Protein AF-A0A4C1ZSX9-F1 (afdb_monomer_lite)

Structure (mmCIF, N/CA/C/O backbone):
data_AF-A0A4C1ZSX9-F1
#
_entry.id   AF-A0A4C1ZSX9-F1
#
loop_
_atom_site.group_PDB
_atom_site.id
_atom_site.type_symbol
_atom_site.label_atom_id
_atom_site.label_alt_id
_atom_site.label_comp_id
_atom_site.label_asym_id
_atom_site.label_entity_id
_atom_site.label_seq_id
_atom_site.pdbx_PDB_ins_code
_atom_site.Cartn_x
_atom_site.Cartn_y
_atom_site.Cartn_z
_atom_site.occupancy
_atom_site.B_iso_or_equiv
_atom_site.auth_seq_id
_atom_site.auth_comp_id
_atom_site.auth_asym_id
_atom_site.auth_atom_id
_atom_site.pdbx_PDB_model_num
ATOM 1 N N . MET A 1 1 ? -2.386 -0.985 5.618 1.00 95.56 1 MET A N 1
ATOM 2 C CA . MET A 1 1 ? -1.737 -0.297 4.485 1.00 95.56 1 MET A CA 1
ATOM 3 C C . MET A 1 1 ? -0.272 -0.679 4.469 1.00 95.56 1 MET A C 1
ATOM 5 O O . MET A 1 1 ? 0.360 -0.606 5.514 1.00 95.56 1 MET A O 1
ATOM 9 N N . VAL A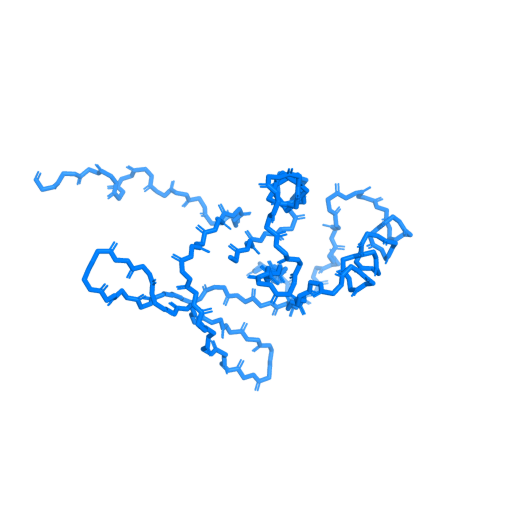 1 2 ? 0.248 -1.104 3.324 1.00 96.25 2 VAL A N 1
ATOM 10 C CA . VAL A 1 2 ? 1.672 -1.407 3.132 1.00 96.25 2 VAL A CA 1
ATOM 11 C C . VAL A 1 2 ? 2.251 -0.333 2.218 1.00 96.25 2 VAL A C 1
ATOM 13 O O . VAL A 1 2 ? 1.702 -0.099 1.146 1.00 96.25 2 VAL A O 1
ATOM 16 N N . TYR A 1 3 ? 3.308 0.347 2.650 1.00 94.00 3 TYR A N 1
ATOM 17 C CA . TYR A 1 3 ? 3.975 1.416 1.907 1.00 94.00 3 TYR A CA 1
ATOM 18 C C . TYR A 1 3 ? 5.400 0.989 1.560 1.00 94.00 3 TYR A C 1
ATOM 20 O O . TYR A 1 3 ? 6.181 0.733 2.473 1.00 94.00 3 TYR A O 1
ATOM 28 N N . GLY A 1 4 ? 5.754 0.94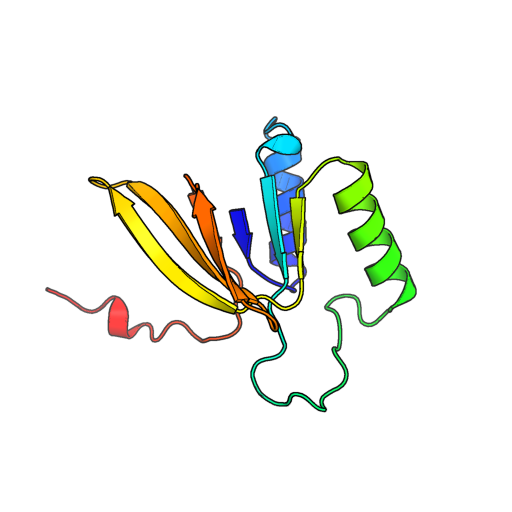5 0.277 1.00 91.50 4 GLY A N 1
ATOM 29 C CA . GLY A 1 4 ? 7.103 0.602 -0.180 1.00 91.50 4 GLY A CA 1
ATOM 30 C C . GLY A 1 4 ? 7.144 0.059 -1.605 1.00 91.50 4 GLY A C 1
ATOM 31 O O . GLY A 1 4 ? 6.11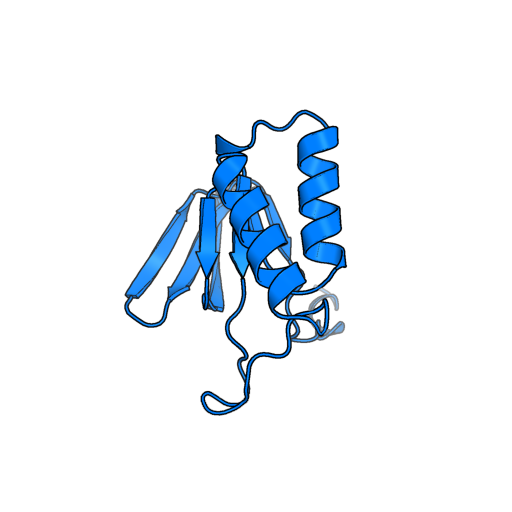1 -0.241 -2.196 1.00 91.50 4 GLY A O 1
ATOM 32 N N . ASP A 1 5 ? 8.348 -0.054 -2.159 1.00 88.69 5 ASP A N 1
ATOM 33 C CA . ASP A 1 5 ? 8.628 -0.590 -3.499 1.00 88.69 5 ASP A CA 1
ATOM 34 C C . ASP A 1 5 ? 9.685 -1.710 -3.500 1.00 88.69 5 ASP A C 1
ATOM 36 O O . ASP A 1 5 ? 10.108 -2.150 -4.568 1.00 88.69 5 ASP A O 1
ATOM 40 N N . CYS A 1 6 ? 10.091 -2.194 -2.323 1.00 89.00 6 CYS A N 1
ATOM 41 C CA . CYS A 1 6 ? 11.061 -3.273 -2.147 1.00 89.00 6 CYS A CA 1
ATOM 42 C C . CYS A 1 6 ? 10.398 -4.657 -1.998 1.00 89.00 6 CYS A C 1
ATOM 44 O O . CYS A 1 6 ? 9.198 -4.770 -1.736 1.00 89.00 6 CYS A O 1
ATOM 46 N N . ILE A 1 7 ? 11.188 -5.729 -2.129 1.00 90.00 7 ILE A N 1
ATOM 47 C CA . ILE A 1 7 ? 10.710 -7.125 -2.053 1.00 90.00 7 ILE A CA 1
ATOM 48 C C . ILE A 1 7 ? 10.043 -7.422 -0.700 1.00 90.00 7 ILE A C 1
ATOM 50 O O . ILE A 1 7 ? 9.065 -8.171 -0.635 1.00 90.00 7 ILE A O 1
ATOM 54 N N . GLU A 1 8 ? 10.523 -6.807 0.377 1.00 92.12 8 GLU A N 1
ATOM 55 C CA . GLU A 1 8 ? 9.988 -6.952 1.729 1.00 92.12 8 GLU A CA 1
ATOM 56 C C . GLU A 1 8 ? 8.555 -6.415 1.829 1.00 92.12 8 GLU A C 1
ATOM 58 O O . GLU A 1 8 ? 7.721 -7.026 2.497 1.00 92.12 8 GLU A O 1
ATOM 63 N N . ALA A 1 9 ? 8.230 -5.333 1.113 1.00 93.56 9 ALA A N 1
ATOM 64 C CA . ALA A 1 9 ? 6.876 -4.787 1.071 1.00 93.56 9 ALA A CA 1
ATOM 65 C C . ALA A 1 9 ? 5.901 -5.757 0.380 1.00 93.56 9 ALA A C 1
ATOM 67 O O . ALA A 1 9 ? 4.805 -6.008 0.888 1.00 93.56 9 ALA A O 1
ATOM 68 N N . TYR A 1 10 ? 6.309 -6.370 -0.736 1.00 93.06 10 TYR A N 1
ATOM 69 C CA . TYR A 1 10 ? 5.502 -7.393 -1.416 1.00 93.06 10 TYR A CA 1
ATOM 70 C C . TYR A 1 10 ? 5.359 -8.666 -0.575 1.00 93.06 10 TYR A C 1
ATOM 72 O O . TYR A 1 10 ? 4.274 -9.241 -0.496 1.00 93.06 10 TYR A O 1
ATOM 80 N N . SER A 1 11 ? 6.430 -9.076 0.105 1.00 93.94 11 SER A N 1
ATOM 81 C CA . SER A 1 11 ? 6.408 -10.214 1.032 1.00 93.94 11 SER A CA 1
ATOM 82 C C . SER A 1 11 ? 5.459 -9.964 2.206 1.00 93.94 11 SER A C 1
ATOM 84 O O . SER A 1 11 ? 4.683 -10.844 2.570 1.00 93.94 11 SER A O 1
ATOM 86 N N . CYS A 1 12 ? 5.455 -8.747 2.758 1.00 96.31 12 CYS A N 1
ATOM 87 C CA . CYS A 1 12 ? 4.508 -8.333 3.791 1.00 96.31 12 CYS A CA 1
ATOM 88 C C . CYS A 1 12 ? 3.063 -8.424 3.293 1.00 96.31 12 CYS A C 1
ATOM 90 O O . CYS A 1 12 ? 2.214 -9.002 3.968 1.00 96.31 12 CYS A O 1
ATOM 92 N N . LEU A 1 13 ? 2.787 -7.917 2.087 1.00 95.50 13 LEU A N 1
ATOM 93 C CA . LEU A 1 13 ? 1.458 -8.003 1.486 1.00 95.50 13 LEU A CA 1
ATOM 94 C C . LEU A 1 13 ? 0.995 -9.463 1.346 1.00 95.50 13 LEU A C 1
ATOM 96 O O . LEU A 1 13 ? -0.133 -9.786 1.713 1.00 95.50 13 LEU A O 1
ATOM 100 N N . ALA A 1 14 ? 1.880 -10.352 0.885 1.00 94.62 14 ALA A N 1
ATOM 101 C CA . ALA A 1 14 ? 1.602 -11.782 0.787 1.00 94.62 14 ALA A CA 1
ATOM 102 C C . ALA A 1 14 ? 1.344 -12.425 2.161 1.00 94.62 14 ALA A C 1
ATOM 104 O O . ALA A 1 14 ? 0.396 -13.194 2.305 1.00 94.62 14 ALA A O 1
ATOM 105 N N . ALA A 1 15 ? 2.129 -12.079 3.184 1.00 96.50 15 ALA A N 1
ATOM 106 C CA . ALA A 1 15 ? 1.933 -12.580 4.543 1.00 96.50 15 ALA A CA 1
ATOM 107 C C . ALA A 1 15 ? 0.589 -12.129 5.144 1.00 96.50 15 ALA A C 1
ATOM 109 O O . ALA A 1 15 ? -0.094 -12.925 5.784 1.00 96.50 15 ALA A O 1
ATOM 110 N N . LEU A 1 16 ? 0.174 -10.880 4.900 1.00 96.19 16 LEU A N 1
ATOM 111 C CA . LEU A 1 16 ? -1.131 -10.365 5.331 1.00 96.19 16 LEU A CA 1
ATOM 112 C C . LEU A 1 16 ? -2.292 -11.103 4.649 1.00 96.19 16 LEU A C 1
ATOM 114 O O . LEU A 1 16 ? -3.295 -11.404 5.288 1.00 96.19 16 LEU A O 1
ATOM 118 N N . LEU A 1 17 ? -2.157 -11.435 3.364 1.00 95.00 17 LEU A N 1
ATOM 119 C CA . LEU A 1 17 ? -3.144 -12.265 2.670 1.00 95.00 17 LEU A CA 1
ATOM 120 C C . LEU A 1 17 ? -3.204 -13.681 3.260 1.00 95.00 17 LEU A C 1
ATOM 122 O O . LEU A 1 17 ? -4.289 -14.199 3.518 1.00 95.00 17 LEU A O 1
ATOM 126 N N . GLN A 1 18 ? -2.046 -14.298 3.506 1.00 95.50 18 GLN A N 1
ATOM 127 C CA . GLN A 1 18 ? -1.952 -15.648 4.070 1.00 95.50 18 GLN A CA 1
ATOM 128 C C . GLN A 1 18 ? -2.458 -15.733 5.513 1.00 95.50 18 GLN A C 1
ATOM 130 O O . GLN A 1 18 ? -2.972 -16.774 5.912 1.00 95.50 18 GLN A O 1
ATOM 135 N N . SER A 1 19 ? -2.370 -14.648 6.287 1.00 95.06 19 SER A N 1
ATOM 136 C CA . SER A 1 19 ? -2.951 -14.580 7.632 1.00 95.06 19 SER A CA 1
ATOM 137 C C . SER A 1 19 ? -4.480 -14.446 7.634 1.00 95.06 19 SER A C 1
ATOM 139 O O . SER A 1 19 ? -5.094 -14.446 8.700 1.00 95.06 19 SER A O 1
ATOM 141 N N . GLY A 1 20 ? -5.107 -14.366 6.454 1.00 94.94 20 GLY A N 1
ATOM 142 C CA . GLY A 1 20 ? -6.557 -14.343 6.283 1.00 94.94 20 GLY A CA 1
ATOM 143 C C . GLY A 1 20 ? -7.157 -12.945 6.159 1.00 94.94 20 GLY A C 1
ATOM 144 O O . GLY A 1 20 ? -8.384 -12.815 6.178 1.00 94.94 20 GLY A O 1
ATOM 145 N N . LEU A 1 21 ? -6.345 -11.887 6.016 1.00 95.44 21 LEU A N 1
ATOM 146 C CA . LEU A 1 21 ? -6.895 -10.554 5.773 1.00 95.44 21 LEU A CA 1
ATOM 147 C C . LEU A 1 21 ? -7.511 -10.480 4.370 1.00 95.44 21 LEU A C 1
ATOM 149 O O . LEU A 1 21 ? -6.851 -10.801 3.379 1.00 95.44 21 LEU A O 1
ATOM 153 N N . PRO A 1 22 ? -8.765 -10.012 4.250 1.00 95.69 22 PRO A N 1
ATOM 154 C CA . PRO A 1 22 ? -9.410 -9.911 2.956 1.00 95.69 22 PRO A CA 1
ATOM 155 C C . PRO A 1 22 ? -8.743 -8.806 2.110 1.00 95.69 22 PRO A C 1
ATOM 157 O O . PRO A 1 22 ? -8.564 -7.689 2.609 1.00 95.69 22 PRO A O 1
ATOM 160 N N . PRO A 1 23 ? -8.461 -9.057 0.816 1.00 95.31 23 PRO A N 1
ATOM 161 C CA . PRO A 1 23 ? -7.760 -8.117 -0.065 1.00 95.31 23 PRO A CA 1
ATOM 162 C C . PRO A 1 23 ? -8.346 -6.700 -0.101 1.00 95.31 23 PRO A C 1
ATOM 164 O O . PRO A 1 23 ? -7.605 -5.724 -0.096 1.00 95.31 23 PRO A O 1
ATOM 167 N N . ARG A 1 24 ? -9.680 -6.579 -0.038 1.00 94.19 24 ARG A N 1
ATOM 168 C CA . ARG A 1 24 ? -10.409 -5.295 -0.042 1.00 94.19 24 ARG A CA 1
ATOM 169 C C . ARG A 1 24 ? -10.070 -4.356 1.125 1.00 94.19 24 ARG A C 1
ATOM 171 O O . ARG A 1 24 ? -10.384 -3.174 1.059 1.00 94.19 24 ARG A O 1
ATOM 178 N N . LEU A 1 25 ? -9.502 -4.881 2.215 1.00 94.94 25 LEU A N 1
ATOM 179 C CA . LEU A 1 25 ? -9.050 -4.086 3.366 1.00 94.94 25 LEU A CA 1
ATOM 180 C C . LEU A 1 25 ? -7.572 -3.691 3.257 1.00 94.94 25 LEU A C 1
ATOM 182 O O . LEU A 1 25 ? -7.065 -2.926 4.080 1.00 94.94 25 LEU A O 1
ATOM 186 N N . LEU A 1 26 ? -6.866 -4.224 2.261 1.00 96.56 26 LEU A N 1
ATOM 187 C CA . LEU A 1 26 ? -5.467 -3.938 2.016 1.00 96.56 26 LEU A CA 1
ATOM 188 C C . LEU A 1 26 ? -5.346 -2.797 1.004 1.00 96.56 26 LEU A C 1
ATOM 190 O O . LEU A 1 26 ? -6.024 -2.743 -0.022 1.00 96.56 26 LEU A O 1
ATOM 194 N N . ALA A 1 27 ? -4.425 -1.892 1.309 1.00 96.12 27 ALA A N 1
ATOM 195 C CA . ALA A 1 27 ? -3.975 -0.861 0.394 1.00 96.12 27 ALA A CA 1
ATOM 196 C C . ALA A 1 27 ? -2.458 -0.967 0.266 1.00 96.12 27 ALA A C 1
ATOM 198 O O . ALA A 1 27 ? -1.765 -0.995 1.291 1.00 96.12 27 ALA A O 1
ATOM 199 N N . PHE A 1 28 ? -1.970 -1.031 -0.970 1.00 95.81 28 PHE A N 1
ATOM 200 C CA . PHE A 1 28 ? -0.551 -1.039 -1.303 1.00 95.81 28 PHE A CA 1
ATOM 201 C C . PHE A 1 28 ? -0.164 0.319 -1.884 1.00 95.81 28 PHE A C 1
ATOM 203 O O . PHE A 1 28 ? -0.774 0.780 -2.848 1.00 95.81 28 PHE A O 1
ATOM 210 N N . ILE A 1 29 ? 0.814 0.983 -1.277 1.00 93.62 29 ILE A N 1
ATOM 211 C CA . ILE A 1 29 ? 1.263 2.315 -1.673 1.00 93.62 29 ILE A CA 1
ATOM 212 C C . ILE A 1 29 ? 2.684 2.209 -2.204 1.00 93.62 29 ILE A C 1
ATOM 214 O O . ILE A 1 29 ? 3.621 1.959 -1.449 1.00 93.62 29 ILE A O 1
ATOM 218 N N . GLU A 1 30 ? 2.837 2.438 -3.500 1.00 90.06 30 GLU A N 1
ATOM 219 C CA . GLU A 1 30 ? 4.136 2.469 -4.150 1.00 90.06 30 GLU A CA 1
ATOM 220 C C . GLU A 1 30 ? 4.709 3.900 -4.101 1.00 90.06 30 GLU A C 1
ATOM 222 O O . GLU A 1 30 ? 4.096 4.825 -4.668 1.00 90.06 30 GLU A O 1
ATOM 227 N N . PRO A 1 31 ? 5.867 4.105 -3.441 1.00 87.50 31 PRO A N 1
ATOM 228 C CA . PRO A 1 31 ? 6.523 5.400 -3.361 1.00 87.50 31 PRO A CA 1
ATOM 229 C C . PRO A 1 31 ? 6.919 5.929 -4.741 1.00 87.50 31 PRO A C 1
ATOM 231 O O . PRO A 1 31 ? 7.140 5.184 -5.695 1.00 87.50 31 PRO A O 1
ATOM 234 N N . PHE A 1 32 ? 7.025 7.252 -4.855 1.00 76.75 32 PHE A N 1
ATOM 235 C CA . PHE A 1 32 ? 7.690 7.871 -5.998 1.00 76.75 32 PHE A CA 1
ATOM 236 C C . PHE A 1 32 ? 9.196 7.989 -5.705 1.00 76.75 32 PHE A C 1
ATOM 238 O O . PHE A 1 32 ? 9.530 8.393 -4.587 1.00 76.75 32 PHE A O 1
ATOM 245 N N . PRO A 1 33 ? 10.109 7.676 -6.653 1.00 64.69 33 PRO A N 1
ATOM 246 C CA . PRO A 1 33 ? 11.535 7.923 -6.464 1.00 64.69 33 PRO A CA 1
ATOM 247 C C . PRO A 1 33 ? 11.750 9.401 -6.128 1.00 64.69 33 PRO A C 1
ATOM 249 O O . PRO A 1 33 ? 11.490 10.299 -6.924 1.00 64.69 33 PRO A O 1
ATOM 252 N N . SER A 1 34 ? 12.171 9.646 -4.892 1.00 56.34 34 SER A N 1
ATOM 253 C CA . SER A 1 34 ? 12.140 10.966 -4.262 1.00 56.34 34 SER A CA 1
ATOM 254 C C . SER A 1 34 ? 13.350 11.838 -4.587 1.00 56.34 34 SER A C 1
ATOM 256 O O . SER A 1 34 ? 13.412 12.974 -4.126 1.00 56.34 34 SER A O 1
ATOM 258 N N . ARG A 1 35 ? 14.319 11.334 -5.361 1.00 55.44 35 ARG A N 1
ATOM 259 C CA . ARG A 1 35 ? 15.604 12.022 -5.569 1.00 55.44 35 ARG A CA 1
ATOM 260 C C . ARG A 1 35 ? 15.818 12.579 -6.969 1.00 55.44 35 ARG A C 1
ATOM 262 O O . ARG A 1 35 ? 16.589 13.518 -7.103 1.00 55.44 35 ARG A O 1
ATOM 269 N N . ASP A 1 36 ? 15.122 12.061 -7.976 1.00 56.94 36 ASP A N 1
ATOM 270 C CA . ASP A 1 36 ? 15.213 12.582 -9.337 1.00 56.94 36 ASP A CA 1
ATOM 271 C C . ASP A 1 36 ? 13.928 12.247 -10.125 1.00 56.94 36 ASP A C 1
ATOM 273 O O . ASP A 1 36 ? 13.664 11.074 -10.398 1.00 56.94 36 ASP A O 1
ATOM 277 N N . PRO A 1 37 ? 13.109 13.249 -10.493 1.00 56.38 37 PRO A N 1
ATOM 278 C CA . PRO A 1 37 ? 11.931 13.066 -11.342 1.00 56.38 37 PRO A CA 1
ATOM 279 C C . PRO A 1 37 ? 12.248 12.519 -12.742 1.00 56.38 37 PRO A C 1
ATOM 281 O O . PRO A 1 37 ? 11.334 12.036 -13.414 1.00 56.38 37 PRO A O 1
ATOM 284 N N . LEU A 1 38 ? 13.506 12.632 -13.185 1.00 55.50 38 LEU A N 1
ATOM 285 C CA . LEU A 1 38 ? 14.022 12.138 -14.462 1.00 55.50 38 LEU A CA 1
ATOM 286 C C . LEU A 1 38 ? 14.687 10.761 -14.334 1.00 55.50 38 LEU A C 1
ATOM 288 O O . LEU A 1 38 ? 14.923 10.113 -15.356 1.00 55.50 38 LEU A O 1
ATOM 292 N N . ALA A 1 39 ? 14.955 10.282 -13.114 1.00 60.28 39 ALA A N 1
ATOM 293 C CA . ALA A 1 39 ? 15.503 8.949 -12.923 1.00 60.28 39 ALA A CA 1
ATOM 29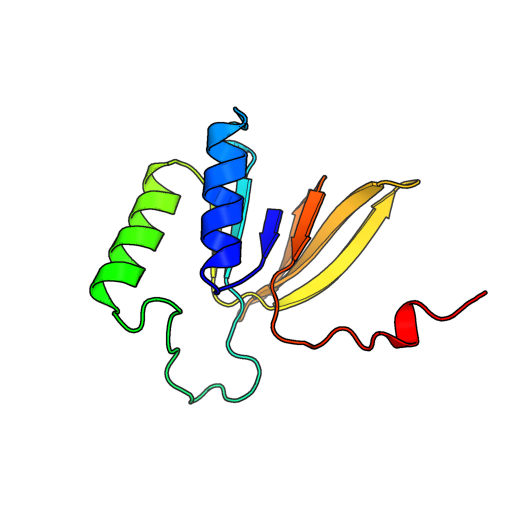4 C C . ALA A 1 39 ? 14.463 7.901 -13.317 1.00 60.28 39 ALA A C 1
ATOM 296 O O . ALA A 1 39 ? 13.333 7.862 -12.818 1.00 60.28 39 ALA A O 1
ATOM 297 N N . MET A 1 40 ? 14.871 7.018 -14.224 1.00 59.56 40 MET A N 1
ATOM 298 C CA . MET A 1 40 ? 14.079 5.864 -14.612 1.00 59.56 40 MET A CA 1
ATOM 299 C C . MET A 1 40 ? 13.846 4.999 -13.366 1.00 59.56 40 MET A C 1
ATOM 301 O O . MET A 1 40 ? 14.796 4.606 -12.690 1.00 59.56 40 MET A O 1
ATOM 305 N N . ARG A 1 41 ? 12.577 4.729 -13.031 1.00 67.75 41 ARG A N 1
ATOM 306 C CA . ARG A 1 41 ? 12.222 3.852 -11.905 1.00 67.75 41 ARG A CA 1
ATOM 307 C C . ARG A 1 41 ? 12.842 2.475 -12.139 1.00 67.75 41 ARG A C 1
ATOM 309 O O . ARG A 1 41 ? 12.382 1.736 -13.006 1.00 67.75 41 ARG A O 1
ATOM 316 N N . VAL A 1 42 ? 13.821 2.108 -11.320 1.00 71.94 42 VAL A N 1
ATOM 317 C CA . VAL A 1 42 ? 14.306 0.729 -11.226 1.00 71.94 42 VAL A CA 1
ATOM 318 C C . VAL A 1 42 ? 13.433 0.020 -10.197 1.00 71.94 42 VAL A C 1
ATOM 320 O O . VAL A 1 42 ? 13.509 0.309 -9.008 1.00 71.94 42 VAL A O 1
ATOM 323 N N . ASN A 1 43 ? 12.539 -0.856 -10.659 1.00 78.88 43 ASN A N 1
ATOM 324 C CA . ASN A 1 43 ? 11.718 -1.672 -9.761 1.00 78.88 43 ASN A CA 1
ATOM 325 C C . ASN A 1 43 ? 12.585 -2.719 -9.041 1.00 78.88 43 ASN A C 1
ATOM 327 O O . ASN A 1 43 ? 13.629 -3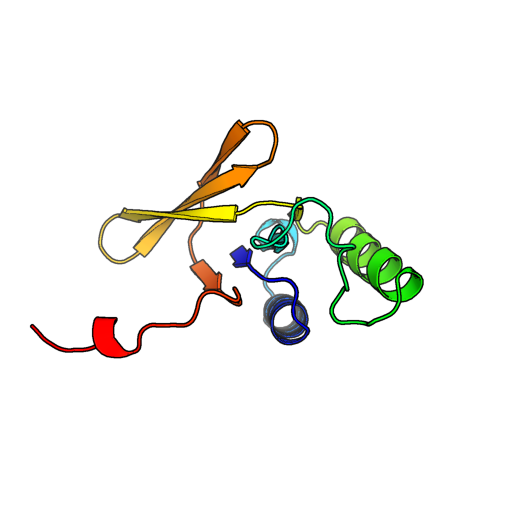.127 -9.553 1.00 78.88 43 ASN A O 1
ATOM 331 N N . CYS A 1 44 ? 12.126 -3.213 -7.889 1.00 83.25 44 CYS A N 1
ATOM 332 C CA . CYS A 1 44 ? 12.875 -4.189 -7.093 1.00 83.25 44 CYS A CA 1
ATOM 333 C C . CYS A 1 44 ? 13.093 -5.548 -7.780 1.00 83.25 44 CYS A C 1
ATOM 335 O O . CYS A 1 44 ? 13.901 -6.342 -7.311 1.00 83.25 44 CYS A O 1
ATOM 337 N N . PHE A 1 45 ? 12.392 -5.829 -8.882 1.00 84.31 45 PHE A N 1
ATOM 338 C CA . PHE A 1 45 ? 12.565 -7.051 -9.668 1.00 84.31 45 PHE A CA 1
ATOM 339 C C . PHE A 1 45 ? 13.616 -6.903 -10.774 1.00 84.31 45 PHE A C 1
ATOM 341 O O . PHE A 1 45 ? 13.912 -7.881 -11.459 1.00 84.31 45 PHE A O 1
ATOM 348 N N . ASN A 1 46 ? 14.138 -5.687 -10.991 1.00 83.25 46 ASN A N 1
ATOM 349 C CA . ASN A 1 46 ? 15.006 -5.326 -12.113 1.00 83.25 46 ASN A CA 1
ATOM 350 C C . ASN A 1 46 ? 14.465 -5.817 -13.478 1.00 83.25 46 ASN A C 1
ATOM 352 O O . ASN A 1 46 ? 15.216 -6.141 -14.396 1.00 83.25 46 ASN A O 1
ATOM 356 N N . ASN A 1 47 ? 13.137 -5.943 -13.595 1.00 86.75 47 ASN A N 1
ATOM 357 C CA . ASN A 1 47 ? 12.472 -6.522 -14.755 1.00 86.75 47 ASN A CA 1
ATOM 358 C C . ASN A 1 47 ? 11.055 -5.955 -14.882 1.00 86.75 47 ASN A C 1
ATOM 360 O O . ASN A 1 47 ? 10.169 -6.259 -14.083 1.00 86.75 47 ASN A O 1
ATOM 364 N N . GLU A 1 48 ? 10.821 -5.144 -15.913 1.00 85.62 48 GLU A N 1
ATOM 365 C CA . GLU A 1 48 ? 9.518 -4.502 -16.131 1.00 85.62 48 GLU A CA 1
ATOM 366 C C . GLU A 1 48 ? 8.373 -5.486 -16.388 1.00 85.62 48 GLU A C 1
ATOM 368 O O . GLU A 1 48 ? 7.225 -5.200 -16.053 1.00 85.62 48 GLU A O 1
ATOM 373 N N . THR A 1 49 ? 8.653 -6.639 -16.998 1.00 88.75 49 THR A N 1
ATOM 374 C CA . THR A 1 49 ? 7.617 -7.646 -17.264 1.00 88.75 49 THR A CA 1
ATOM 375 C C . THR A 1 49 ? 7.152 -8.281 -15.960 1.00 88.75 49 THR A C 1
ATOM 377 O O . THR A 1 49 ? 5.953 -8.483 -15.769 1.00 88.75 49 THR A O 1
ATOM 380 N N . VAL A 1 50 ? 8.090 -8.564 -15.051 1.00 88.31 50 VAL A N 1
ATOM 381 C CA . VAL A 1 50 ? 7.775 -9.071 -13.710 1.00 88.31 50 VAL A CA 1
ATOM 382 C C . VAL A 1 50 ? 7.014 -8.013 -12.916 1.00 88.31 50 VAL A C 1
ATOM 384 O O . VAL A 1 50 ? 5.940 -8.321 -12.409 1.00 88.31 50 VAL A O 1
ATOM 387 N N . ASP A 1 51 ? 7.488 -6.764 -12.898 1.00 87.31 51 ASP A N 1
ATOM 388 C CA . ASP A 1 51 ? 6.806 -5.647 -12.227 1.00 87.31 51 ASP A CA 1
ATOM 389 C C . ASP A 1 51 ? 5.350 -5.504 -12.695 1.00 87.31 51 ASP A C 1
ATOM 391 O O . ASP A 1 51 ? 4.431 -5.523 -11.881 1.00 87.31 51 ASP A O 1
ATOM 395 N N . LYS A 1 52 ? 5.111 -5.465 -14.012 1.00 87.50 52 LYS A N 1
ATOM 396 C CA . LYS A 1 52 ? 3.754 -5.364 -14.578 1.00 87.50 52 LYS A CA 1
ATOM 397 C C . LYS A 1 52 ? 2.859 -6.534 -14.169 1.00 87.50 52 LYS A C 1
ATOM 399 O O . LYS A 1 52 ? 1.685 -6.321 -13.878 1.00 87.50 52 LYS A O 1
ATOM 404 N N . ARG A 1 53 ? 3.390 -7.761 -14.143 1.00 91.31 53 ARG A N 1
ATOM 405 C CA . ARG A 1 53 ? 2.631 -8.952 -13.722 1.00 91.31 53 ARG A CA 1
ATOM 406 C C . ARG A 1 53 ? 2.289 -8.914 -12.238 1.00 91.31 53 ARG A C 1
ATOM 408 O O . ARG A 1 53 ? 1.160 -9.231 -11.885 1.00 91.31 53 ARG A O 1
ATOM 415 N N . VAL A 1 54 ? 3.233 -8.507 -11.392 1.00 90.00 54 VAL A N 1
ATOM 416 C CA . VAL A 1 54 ? 3.009 -8.365 -9.949 1.00 90.00 54 VAL A CA 1
ATOM 417 C C . VAL A 1 54 ? 1.951 -7.298 -9.680 1.00 90.00 54 VAL A C 1
ATOM 419 O O . VAL A 1 54 ? 0.991 -7.568 -8.966 1.00 90.00 54 VAL A O 1
ATOM 422 N N . GLN A 1 55 ? 2.063 -6.125 -10.308 1.00 88.81 55 GLN A N 1
ATOM 423 C CA . GLN A 1 55 ? 1.083 -5.044 -10.160 1.00 88.81 55 GLN A CA 1
ATOM 424 C C . GLN A 1 55 ? -0.314 -5.476 -10.612 1.00 88.81 55 GLN A C 1
ATOM 426 O O . GLN A 1 55 ? -1.279 -5.308 -9.872 1.00 88.81 55 GLN A O 1
ATOM 431 N N . LYS A 1 56 ? -0.413 -6.127 -11.777 1.00 91.44 56 LYS A N 1
ATOM 432 C CA . LYS A 1 56 ? -1.681 -6.684 -12.251 1.00 91.44 56 LYS A CA 1
ATOM 433 C C . LYS A 1 56 ? -2.254 -7.713 -11.275 1.00 91.44 56 LYS A C 1
ATOM 435 O O . LYS A 1 56 ? -3.438 -7.676 -10.983 1.00 91.44 56 LYS A O 1
ATOM 440 N N . SER A 1 57 ? -1.419 -8.594 -10.728 1.00 92.31 57 SER A N 1
ATOM 441 C CA . SER A 1 57 ? -1.870 -9.580 -9.745 1.00 92.31 57 SER A CA 1
ATOM 442 C C . SER A 1 57 ? -2.412 -8.927 -8.471 1.00 92.31 57 SER A C 1
ATOM 444 O O . SER A 1 57 ? -3.364 -9.444 -7.899 1.00 92.31 57 SER A O 1
ATOM 446 N N . ILE A 1 58 ? -1.825 -7.819 -8.012 1.00 92.44 58 ILE A N 1
ATOM 447 C CA . ILE A 1 58 ? -2.315 -7.066 -6.846 1.00 92.44 58 ILE A CA 1
ATOM 448 C C . ILE A 1 58 ? -3.710 -6.494 -7.134 1.00 92.44 58 ILE A C 1
ATOM 450 O O . ILE A 1 58 ? -4.613 -6.635 -6.308 1.00 92.44 58 ILE A O 1
ATOM 454 N N . GLU A 1 59 ? -3.896 -5.896 -8.310 1.00 91.31 59 GLU A N 1
ATOM 455 C CA . GLU A 1 59 ? -5.185 -5.352 -8.751 1.00 91.31 59 GLU A CA 1
ATOM 456 C C . GLU A 1 59 ? -6.242 -6.457 -8.924 1.00 91.31 59 GLU A C 1
ATOM 458 O O . GLU A 1 59 ? -7.347 -6.331 -8.396 1.00 91.31 59 GLU A O 1
ATOM 463 N N . ASP A 1 60 ? -5.887 -7.571 -9.573 1.00 94.25 60 ASP A N 1
ATOM 464 C CA . ASP A 1 60 ? -6.768 -8.724 -9.812 1.00 94.25 60 ASP A CA 1
ATOM 465 C C . ASP A 1 60 ? -7.219 -9.394 -8.496 1.00 94.25 60 ASP A C 1
ATOM 467 O O . ASP A 1 60 ? -8.324 -9.931 -8.411 1.00 94.25 60 ASP A O 1
ATOM 471 N N . LEU A 1 61 ? -6.398 -9.330 -7.440 1.00 94.12 61 LEU A N 1
ATOM 472 C CA . LEU A 1 61 ? -6.759 -9.796 -6.095 1.00 94.12 61 LEU A CA 1
ATOM 473 C C . LEU A 1 61 ? -7.758 -8.867 -5.382 1.00 94.12 61 LEU A C 1
ATOM 475 O O . LEU A 1 61 ? -8.278 -9.235 -4.329 1.00 94.12 61 LEU A O 1
ATOM 479 N N . GLY A 1 62 ? -8.037 -7.677 -5.920 1.00 94.38 62 GLY A N 1
ATOM 480 C CA . GLY A 1 62 ? -8.921 -6.680 -5.312 1.00 94.38 62 GLY A CA 1
ATOM 481 C C . GLY A 1 62 ? -8.247 -5.822 -4.238 1.00 94.38 62 GLY A C 1
ATOM 482 O O . GLY A 1 62 ? -8.933 -5.244 -3.392 1.00 94.38 62 GLY A O 1
ATOM 483 N N . ILE A 1 63 ? -6.912 -5.750 -4.243 1.00 95.88 63 ILE A N 1
ATOM 484 C CA . ILE A 1 63 ? -6.138 -4.866 -3.365 1.00 95.88 63 ILE A CA 1
ATOM 485 C C . ILE A 1 63 ? -6.111 -3.475 -3.990 1.00 95.88 63 ILE A C 1
ATOM 487 O O . ILE A 1 63 ? -5.855 -3.317 -5.183 1.00 95.88 63 ILE A O 1
ATOM 491 N N . THR A 1 64 ? -6.330 -2.437 -3.183 1.00 94.94 64 THR A N 1
ATOM 492 C CA . THR A 1 64 ? -6.261 -1.065 -3.701 1.00 94.94 64 THR A CA 1
ATOM 493 C C . THR A 1 64 ? -4.803 -0.621 -3.817 1.00 94.94 64 THR A C 1
ATOM 495 O O . THR A 1 64 ? -4.124 -0.458 -2.803 1.00 94.94 64 THR A O 1
ATOM 498 N N . ALA A 1 65 ? -4.317 -0.395 -5.037 1.00 93.06 65 ALA A N 1
ATOM 499 C CA . ALA A 1 65 ? -2.958 0.077 -5.283 1.00 93.06 65 ALA A CA 1
ATOM 500 C C . ALA A 1 65 ? -2.925 1.593 -5.553 1.00 93.06 65 ALA A C 1
ATOM 502 O O . ALA A 1 65 ? -3.641 2.103 -6.413 1.00 93.06 65 ALA A O 1
ATOM 503 N N . TYR A 1 66 ? -2.060 2.321 -4.845 1.00 91.94 66 TYR A N 1
ATOM 504 C CA . TYR A 1 66 ? -1.785 3.738 -5.085 1.00 91.94 66 TYR A CA 1
ATOM 505 C C . TYR A 1 66 ? -0.333 3.896 -5.504 1.00 91.94 66 TYR A C 1
ATOM 507 O O . TYR A 1 66 ? 0.577 3.564 -4.750 1.00 91.94 66 TYR A O 1
ATOM 515 N N . ARG A 1 67 ? -0.102 4.423 -6.706 1.00 87.94 67 ARG A N 1
ATOM 516 C CA . ARG A 1 67 ? 1.248 4.553 -7.263 1.00 87.94 67 ARG A CA 1
ATOM 517 C C . ARG A 1 67 ? 1.758 5.979 -7.204 1.00 87.94 67 ARG A C 1
ATOM 519 O O . ARG A 1 67 ? 0.973 6.928 -7.251 1.00 87.94 67 ARG A O 1
ATOM 526 N N . ARG A 1 68 ? 3.087 6.117 -7.174 1.00 87.19 68 ARG A N 1
ATOM 527 C CA . ARG A 1 68 ? 3.791 7.407 -7.186 1.00 87.19 68 ARG A CA 1
ATOM 528 C C . ARG A 1 68 ? 3.325 8.324 -6.049 1.00 87.19 68 ARG A C 1
ATOM 530 O O . ARG A 1 68 ? 3.138 9.519 -6.261 1.00 87.19 68 ARG A O 1
ATOM 537 N N . CYS A 1 69 ? 3.085 7.755 -4.872 1.00 89.12 69 CYS A N 1
ATOM 538 C CA . CYS A 1 69 ? 2.567 8.486 -3.722 1.00 89.12 69 CYS A CA 1
ATOM 539 C C . CYS A 1 69 ? 3.644 8.616 -2.648 1.00 89.12 69 CYS A C 1
ATOM 541 O O . CYS A 1 69 ? 4.235 7.622 -2.245 1.00 89.12 69 CYS A O 1
ATOM 543 N N . THR A 1 70 ? 3.866 9.826 -2.150 1.00 88.81 70 THR A N 1
ATOM 544 C CA . THR A 1 70 ? 4.800 10.078 -1.049 1.00 88.81 70 THR A CA 1
ATOM 545 C C . THR A 1 70 ? 4.038 10.122 0.266 1.00 88.81 70 THR A C 1
ATOM 547 O O . THR A 1 70 ? 3.053 10.848 0.384 1.00 88.81 70 THR A O 1
ATOM 550 N N . LEU A 1 71 ? 4.489 9.371 1.269 1.00 89.69 71 LEU A N 1
ATOM 551 C CA . LEU A 1 71 ? 3.956 9.485 2.624 1.00 89.69 71 LEU A CA 1
ATOM 552 C C . LEU A 1 71 ? 4.322 10.852 3.218 1.00 89.69 71 LEU A C 1
ATOM 554 O O . LEU A 1 71 ? 5.500 11.176 3.338 1.00 89.69 71 LEU A O 1
ATOM 558 N N . VAL A 1 72 ? 3.311 11.637 3.595 1.00 90.19 72 VAL A N 1
ATOM 559 C CA . VAL A 1 72 ? 3.489 12.956 4.229 1.00 90.19 72 VAL A CA 1
ATOM 560 C C . VAL A 1 72 ? 3.368 12.850 5.745 1.00 90.19 72 VAL A C 1
ATOM 562 O O . VAL A 1 72 ? 4.068 13.540 6.477 1.00 90.19 72 VAL A O 1
ATOM 565 N N . GLY A 1 73 ? 2.480 11.981 6.226 1.00 89.69 73 GLY A N 1
ATOM 566 C CA . GLY A 1 73 ? 2.268 11.760 7.650 1.00 89.69 73 GLY A CA 1
ATOM 567 C C . GLY A 1 73 ? 1.041 10.901 7.917 1.00 89.69 73 GLY A C 1
ATOM 568 O O . GLY A 1 73 ? 0.448 10.326 7.002 1.00 89.69 73 GLY A O 1
ATOM 569 N N . TRP A 1 74 ? 0.645 10.822 9.180 1.00 94.00 74 TRP A N 1
ATOM 570 C CA . TRP A 1 74 ? -0.526 10.074 9.626 1.00 94.00 74 TRP A CA 1
ATOM 571 C C . TRP A 1 74 ? -1.202 10.777 10.801 1.00 94.00 74 TRP A C 1
ATOM 573 O O . TRP A 1 74 ? -0.593 11.576 11.511 1.00 94.00 74 TRP A O 1
ATOM 583 N N . THR A 1 75 ? -2.480 10.477 10.991 1.00 92.94 75 THR A N 1
ATOM 584 C CA . THR A 1 75 ? -3.289 10.943 12.115 1.00 92.94 75 THR A CA 1
ATOM 585 C C . THR A 1 75 ? -3.461 9.807 13.111 1.00 92.94 75 THR A C 1
ATOM 587 O O . THR A 1 75 ? -3.623 8.647 12.724 1.00 92.94 75 THR A O 1
ATOM 590 N N . ILE A 1 76 ? -3.425 10.153 14.395 1.00 93.50 76 ILE A N 1
ATOM 591 C CA . ILE A 1 76 ? -3.601 9.228 15.512 1.00 93.50 76 ILE A CA 1
ATOM 592 C C . ILE A 1 76 ? -4.883 9.613 16.253 1.00 93.50 76 ILE A C 1
ATOM 594 O O . ILE A 1 76 ? -5.157 10.792 16.473 1.00 93.50 76 ILE A O 1
ATOM 598 N N . SER A 1 77 ? -5.667 8.615 16.642 1.00 91.25 77 SER A N 1
ATOM 599 C CA . SER A 1 77 ? -6.833 8.766 17.508 1.00 91.25 77 SER A CA 1
ATOM 600 C C . SER A 1 77 ? -6.659 7.837 18.710 1.00 91.25 77 SER A C 1
ATOM 602 O O . SER A 1 77 ? -6.690 6.615 18.576 1.00 91.25 77 SER A O 1
ATOM 604 N N . GLY A 1 78 ? -6.414 8.417 19.888 1.00 90.81 78 GLY A N 1
ATOM 605 C CA . GLY A 1 78 ? -5.975 7.658 21.061 1.00 90.81 78 GLY A CA 1
ATOM 606 C C . GLY A 1 78 ? -4.555 7.119 20.865 1.00 90.81 78 GLY A C 1
ATOM 607 O O . GLY A 1 78 ? -3.626 7.897 20.676 1.00 90.81 78 GLY A O 1
ATOM 608 N N . SER A 1 79 ? -4.396 5.795 20.894 1.00 88.56 79 SER A N 1
ATOM 609 C CA . SER A 1 79 ? -3.124 5.097 20.649 1.00 88.56 79 SER A CA 1
ATOM 610 C C . SER A 1 79 ? -3.033 4.440 19.265 1.00 88.56 79 SER A C 1
ATOM 612 O O . SER A 1 79 ? -2.059 3.747 18.980 1.00 88.56 79 SER A O 1
ATOM 614 N N . LEU A 1 80 ? -4.039 4.632 18.404 1.00 89.50 80 LEU A N 1
ATOM 615 C CA . LEU A 1 80 ? -4.143 3.960 17.110 1.00 89.50 80 LEU A CA 1
ATOM 616 C C . LEU A 1 80 ? -4.043 4.951 15.954 1.00 89.50 80 LEU A C 1
ATOM 618 O O . LEU A 1 80 ? -4.552 6.070 16.029 1.00 89.50 80 LEU A O 1
ATOM 622 N N . ILE A 1 81 ? -3.424 4.517 14.856 1.00 92.31 81 ILE A N 1
ATOM 623 C CA . ILE A 1 81 ? -3.497 5.245 13.587 1.00 92.31 81 ILE A CA 1
ATOM 624 C C . ILE A 1 81 ? -4.956 5.215 13.117 1.00 92.31 81 ILE A C 1
ATOM 626 O O . ILE A 1 81 ? -5.616 4.179 13.197 1.00 92.31 81 ILE A O 1
ATOM 630 N N . SER A 1 82 ? -5.453 6.358 12.646 1.00 94.75 82 SER A N 1
ATOM 631 C CA . SER A 1 82 ? -6.803 6.490 12.088 1.00 94.75 82 SER A CA 1
ATOM 632 C C . SER A 1 82 ? -6.801 6.879 10.612 1.00 94.75 82 SER A C 1
ATOM 634 O O . SER A 1 82 ? -7.687 6.463 9.860 1.00 94.75 82 SER A O 1
ATOM 636 N N . ALA A 1 83 ? -5.790 7.625 10.162 1.00 96.25 83 ALA A N 1
ATOM 637 C CA . ALA A 1 83 ? -5.643 8.005 8.763 1.00 96.25 83 ALA A CA 1
ATOM 638 C C . ALA A 1 83 ? -4.177 8.173 8.356 1.00 96.25 83 ALA A C 1
ATOM 640 O O . ALA A 1 83 ? -3.322 8.508 9.171 1.00 96.25 83 ALA A O 1
ATOM 641 N N . VAL A 1 84 ? -3.897 7.983 7.071 1.00 95.19 84 VAL A N 1
ATOM 642 C CA . VAL A 1 84 ? -2.601 8.245 6.443 1.00 95.19 84 VAL A CA 1
ATOM 643 C C . VAL A 1 84 ? -2.776 9.326 5.382 1.00 95.19 84 VAL A C 1
ATOM 645 O O . VAL A 1 84 ? -3.696 9.263 4.566 1.00 95.19 84 VAL A O 1
ATOM 648 N N . LYS A 1 85 ? -1.880 10.316 5.392 1.00 94.81 85 LYS A N 1
ATOM 649 C CA . LYS A 1 85 ? -1.819 11.396 4.408 1.00 94.81 85 LYS A CA 1
ATOM 650 C C . LYS A 1 85 ? -0.723 11.098 3.387 1.00 94.81 85 LYS A C 1
ATOM 652 O O . LYS A 1 85 ? 0.454 10.977 3.734 1.00 94.81 85 LYS A O 1
ATOM 657 N N . LEU A 1 86 ? -1.117 11.011 2.123 1.00 92.81 86 LEU A N 1
ATOM 658 C CA . LEU A 1 86 ? -0.241 10.769 0.983 1.00 92.81 86 LEU A CA 1
ATOM 659 C C . LEU A 1 86 ? -0.283 11.963 0.031 1.00 92.81 86 LEU A C 1
ATOM 661 O O . LEU A 1 86 ? -1.340 12.539 -0.214 1.00 92.81 86 LEU A O 1
ATOM 665 N N . LEU A 1 87 ? 0.852 12.290 -0.569 1.00 90.50 87 LEU A N 1
ATOM 666 C CA . LEU A 1 87 ? 0.936 13.233 -1.672 1.00 90.50 87 LEU A CA 1
ATOM 667 C C . LEU A 1 87 ? 1.076 12.454 -2.978 1.00 90.50 87 LEU A C 1
ATOM 669 O O . LEU A 1 87 ? 2.085 11.791 -3.206 1.00 90.50 87 LEU A O 1
ATOM 673 N N . SER A 1 88 ? 0.057 12.529 -3.830 1.00 87.75 88 SER A N 1
ATOM 674 C CA . SER A 1 88 ? 0.132 12.052 -5.214 1.00 87.75 88 SER A CA 1
ATOM 675 C C . SER A 1 88 ? 0.556 13.202 -6.140 1.00 87.75 88 SER A C 1
ATOM 677 O O . SER A 1 88 ? 0.426 14.365 -5.753 1.00 87.75 88 SER A O 1
ATOM 679 N N . PRO A 1 89 ? 0.964 12.938 -7.397 1.00 82.44 89 PRO A N 1
ATOM 680 C CA . PRO A 1 89 ? 1.408 13.994 -8.311 1.00 82.44 89 PRO A CA 1
ATOM 681 C C . PRO A 1 89 ? 0.346 15.061 -8.611 1.00 82.44 89 PRO A C 1
ATOM 683 O O . PRO A 1 89 ? 0.681 16.144 -9.074 1.00 82.44 89 PRO A O 1
ATOM 686 N N . LYS A 1 90 ? -0.939 14.745 -8.404 1.00 82.88 90 LYS A N 1
ATOM 687 C CA . LYS A 1 90 ? -2.063 15.627 -8.755 1.00 82.88 90 LYS A CA 1
ATOM 688 C C . LYS A 1 90 ? -2.773 16.227 -7.545 1.00 82.88 90 LYS A C 1
ATOM 690 O O . LYS A 1 90 ? -3.467 17.224 -7.704 1.00 82.88 90 LYS A O 1
ATOM 695 N N . LYS A 1 91 ? -2.682 15.589 -6.375 1.00 89.25 91 LYS A N 1
ATOM 696 C CA . LYS A 1 91 ? -3.422 15.989 -5.171 1.00 89.25 91 LYS A CA 1
ATOM 697 C C . LYS A 1 91 ? -2.933 15.283 -3.914 1.00 89.25 91 LYS A C 1
ATOM 699 O O . LYS A 1 91 ? -2.349 14.199 -3.976 1.00 89.25 91 LYS A O 1
ATOM 704 N N . GLU A 1 92 ? -3.273 15.866 -2.776 1.00 91.75 92 GLU A N 1
ATOM 705 C CA . GLU A 1 92 ? -3.212 15.196 -1.483 1.00 91.75 92 GLU A CA 1
ATOM 706 C C . GLU A 1 92 ? -4.335 14.148 -1.362 1.00 91.75 92 GLU A C 1
ATOM 708 O O . GLU A 1 92 ? -5.449 14.340 -1.857 1.00 91.75 92 GLU A O 1
ATOM 713 N N . LEU A 1 93 ? -4.029 13.023 -0.722 1.00 93.62 93 LEU A N 1
ATOM 714 C CA . LEU A 1 93 ? -4.952 11.941 -0.402 1.00 93.62 93 LEU A CA 1
ATOM 715 C C . LEU A 1 93 ? -4.921 11.713 1.109 1.00 93.62 93 LEU A C 1
ATOM 717 O O . LEU A 1 93 ? -3.850 11.539 1.685 1.00 93.62 93 LEU A O 1
ATOM 721 N N . VAL A 1 94 ? -6.092 11.658 1.738 1.00 94.88 94 VAL A N 1
ATOM 722 C CA . VAL A 1 94 ? -6.237 11.250 3.140 1.00 94.88 94 VAL A CA 1
ATOM 723 C C . VAL A 1 94 ? -7.028 9.954 3.153 1.00 94.88 94 VAL A C 1
ATOM 725 O O . VAL A 1 94 ? -8.190 9.930 2.750 1.00 94.88 94 VAL A O 1
ATOM 728 N N . LEU A 1 95 ? -6.376 8.866 3.556 1.00 95.06 95 LEU A N 1
ATOM 729 C CA . LEU A 1 95 ? -6.942 7.522 3.515 1.00 95.06 95 LEU A CA 1
ATOM 730 C C . LEU A 1 95 ? -7.149 6.996 4.936 1.00 95.06 95 LEU A C 1
ATOM 732 O O . LEU A 1 95 ? -6.211 7.076 5.735 1.00 95.06 95 LEU A O 1
ATOM 736 N N . PRO A 1 96 ? -8.322 6.424 5.264 1.00 94.94 96 PRO A N 1
ATOM 737 C CA . PRO A 1 96 ? -8.511 5.756 6.543 1.00 94.94 96 PRO A CA 1
ATOM 738 C C . PRO A 1 96 ? -7.534 4.583 6.652 1.00 94.94 96 PRO A C 1
ATOM 740 O O . PRO A 1 96 ? -7.323 3.832 5.697 1.00 94.94 96 PRO A O 1
ATOM 743 N N . CYS A 1 97 ? -6.901 4.440 7.810 1.00 94.56 97 CYS A N 1
ATOM 744 C CA . CYS A 1 97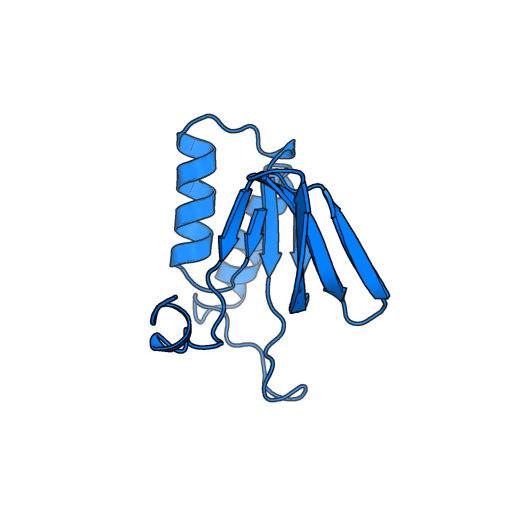 ? -5.867 3.438 8.011 1.00 94.56 97 CYS A CA 1
ATOM 745 C C . CYS A 1 97 ? -5.820 3.017 9.471 1.00 94.56 97 CYS A C 1
ATOM 747 O O . CYS A 1 97 ? -5.663 3.862 10.338 1.00 94.56 97 CYS A O 1
ATOM 749 N N . PHE A 1 98 ? -5.895 1.711 9.716 1.00 93.12 98 PHE A N 1
ATOM 750 C CA . PHE A 1 98 ? -5.771 1.132 11.055 1.00 93.12 98 PHE A CA 1
ATOM 751 C C . PHE A 1 98 ? -4.329 0.717 11.389 1.00 93.12 98 PHE A C 1
ATOM 753 O O . PHE A 1 98 ? -3.866 0.875 12.512 1.00 93.12 98 PHE A O 1
ATOM 760 N N . ALA A 1 99 ? -3.602 0.200 10.396 1.00 93.31 99 ALA A N 1
ATOM 761 C CA . ALA A 1 99 ? -2.222 -0.251 10.544 1.00 93.31 99 ALA A CA 1
ATOM 762 C C . ALA A 1 99 ? -1.405 0.123 9.305 1.00 93.31 99 ALA A C 1
ATOM 764 O O . ALA A 1 99 ? -1.840 -0.122 8.172 1.00 93.31 99 ALA A O 1
ATOM 765 N N . LEU A 1 100 ? -0.224 0.698 9.528 1.00 94.38 100 LEU A N 1
ATOM 766 C CA . LEU A 1 100 ? 0.725 1.092 8.492 1.00 94.38 100 LEU A CA 1
ATOM 767 C C . LEU A 1 100 ? 2.004 0.258 8.622 1.00 94.38 100 LEU A C 1
ATOM 769 O O . LEU A 1 100 ? 2.672 0.308 9.650 1.00 94.38 100 LEU A O 1
ATOM 773 N N . PHE A 1 101 ? 2.354 -0.468 7.564 1.00 94.69 101 PHE A N 1
ATOM 774 C CA . PHE A 1 101 ? 3.627 -1.170 7.419 1.00 94.69 101 PHE A CA 1
ATOM 775 C C . PHE A 1 101 ? 4.499 -0.362 6.458 1.00 94.69 101 PHE A C 1
ATOM 777 O O . PHE A 1 101 ? 4.131 -0.202 5.293 1.00 94.69 101 PHE A O 1
ATOM 784 N N . TYR A 1 102 ? 5.603 0.202 6.946 1.00 92.06 102 TYR A N 1
ATOM 785 C CA . TYR A 1 102 ? 6.418 1.162 6.199 1.00 92.06 102 TYR A CA 1
ATOM 786 C C . TYR A 1 102 ? 7.775 0.575 5.799 1.00 92.06 102 TYR A C 1
ATOM 788 O O . TYR A 1 102 ? 8.547 0.150 6.653 1.00 92.06 102 TYR A O 1
ATOM 796 N N . TYR A 1 103 ? 8.068 0.630 4.501 1.00 90.56 103 TYR A N 1
ATOM 797 C CA . TYR A 1 103 ? 9.289 0.145 3.854 1.00 90.56 103 TYR A CA 1
ATOM 798 C C . TYR A 1 103 ? 9.913 1.226 2.945 1.00 90.56 103 TYR A C 1
ATOM 800 O O . TYR A 1 103 ? 10.404 0.938 1.858 1.00 90.56 103 TYR A O 1
ATOM 808 N N . GLY A 1 104 ? 9.835 2.504 3.334 1.00 80.31 104 GLY A N 1
ATOM 809 C CA . GLY A 1 104 ? 10.402 3.611 2.552 1.00 80.31 104 GLY A CA 1
ATOM 810 C C . GLY A 1 104 ? 11.895 3.866 2.814 1.00 80.31 104 GLY A C 1
ATOM 811 O O . GLY A 1 104 ? 12.412 3.582 3.889 1.00 80.31 104 GLY A O 1
ATOM 812 N N . VAL A 1 105 ? 12.573 4.475 1.831 1.00 65.56 105 VAL A N 1
ATOM 813 C CA . VAL A 1 105 ? 14.046 4.651 1.769 1.00 65.56 105 VAL A CA 1
ATOM 814 C C . VAL A 1 105 ? 14.585 5.795 2.649 1.00 65.56 105 VAL A C 1
ATOM 816 O O . VAL A 1 105 ? 15.795 5.944 2.819 1.00 65.56 105 VAL A O 1
ATOM 819 N N . ASN A 1 106 ? 13.721 6.615 3.251 1.00 56.44 106 ASN A N 1
ATOM 820 C CA . ASN A 1 106 ? 14.187 7.628 4.196 1.00 56.44 106 ASN A CA 1
ATOM 821 C C . ASN A 1 106 ? 14.566 6.950 5.510 1.00 56.44 106 ASN A C 1
ATOM 823 O O . ASN A 1 106 ? 13.700 6.557 6.290 1.00 56.44 106 ASN A O 1
ATOM 827 N N . GLY A 1 107 ? 15.883 6.799 5.675 1.00 46.72 107 GLY A N 1
ATOM 828 C CA . GLY A 1 107 ? 16.540 6.222 6.830 1.00 46.72 107 GLY A CA 1
ATOM 829 C C . GLY A 1 107 ? 15.899 6.700 8.117 1.00 46.72 107 GLY A C 1
ATOM 830 O O . GLY A 1 107 ? 15.759 7.899 8.356 1.00 46.72 107 GLY A O 1
ATOM 831 N N . MET A 1 108 ? 15.522 5.731 8.942 1.00 46.88 108 MET A N 1
ATOM 832 C CA . MET A 1 108 ? 15.346 5.966 10.359 1.00 46.88 108 MET A CA 1
ATOM 833 C C . MET A 1 108 ? 16.600 6.698 10.833 1.00 46.88 108 MET A C 1
ATOM 835 O O . MET A 1 108 ? 17.681 6.106 10.883 1.00 46.88 108 MET A O 1
ATOM 839 N N . ASP A 1 109 ? 16.484 7.978 11.176 1.00 45.34 109 ASP A N 1
ATOM 840 C CA . ASP A 1 109 ? 17.425 8.489 12.147 1.00 45.34 109 ASP A CA 1
ATOM 841 C C . ASP A 1 109 ? 17.077 7.753 13.442 1.00 45.34 109 ASP A C 1
ATOM 843 O O . ASP A 1 109 ? 16.089 8.049 14.109 1.00 45.34 109 ASP A O 1
ATOM 847 N N . LEU A 1 110 ? 17.862 6.729 13.774 1.00 48.69 110 LEU A N 1
ATOM 848 C CA . LEU A 1 110 ? 17.770 6.005 15.042 1.00 48.69 110 LEU A CA 1
ATOM 849 C C . LEU A 1 110 ? 17.861 6.959 16.253 1.00 48.69 110 LEU A C 1
ATOM 851 O O . LEU A 1 110 ? 17.534 6.561 17.369 1.00 48.69 110 LEU A O 1
ATOM 855 N N . ARG A 1 111 ? 18.242 8.234 16.056 1.00 44.72 111 ARG A N 1
ATOM 856 C CA . ARG A 1 111 ? 18.151 9.295 17.068 1.00 44.72 111 ARG A CA 1
ATOM 857 C C . ARG A 1 111 ? 16.719 9.709 17.422 1.00 44.72 111 ARG A C 1
ATOM 859 O O . ARG A 1 111 ? 16.546 10.276 18.492 1.00 44.72 111 ARG A O 1
ATOM 866 N N . THR A 1 112 ? 15.691 9.379 16.636 1.00 47.53 112 THR A N 1
ATOM 867 C CA . THR A 1 112 ? 14.286 9.626 17.027 1.00 47.53 112 THR A CA 1
ATOM 868 C C . THR A 1 112 ? 13.800 8.662 18.120 1.00 47.53 112 THR A C 1
ATOM 870 O O . THR A 1 112 ? 12.806 8.940 18.781 1.00 47.53 112 THR A O 1
ATOM 873 N N . PHE A 1 113 ? 14.526 7.566 18.379 1.00 52.31 113 PHE A N 1
ATOM 874 C CA . PHE A 1 113 ? 14.267 6.664 19.511 1.00 52.31 113 PHE A CA 1
ATOM 875 C C . PHE A 1 113 ? 15.046 7.031 20.787 1.00 52.31 113 PHE A C 1
ATOM 877 O O . PHE A 1 113 ? 14.929 6.332 21.794 1.00 52.31 113 PHE A O 1
ATOM 884 N N . LYS A 1 114 ? 15.828 8.122 20.795 1.00 44.84 114 LYS A N 1
ATOM 885 C CA . LYS A 1 114 ? 16.460 8.619 22.025 1.00 44.84 114 LYS A CA 1
ATOM 886 C C . LYS A 1 114 ? 15.518 9.558 22.787 1.00 44.84 114 LYS A C 1
ATOM 888 O O . LYS A 1 114 ? 15.479 10.746 22.503 1.00 44.84 114 LYS A O 1
ATOM 893 N N . GLY A 1 115 ? 14.839 8.975 23.775 1.00 43.81 115 GLY A N 1
ATOM 894 C CA . GLY A 1 115 ? 14.693 9.503 25.138 1.00 43.81 115 GLY A CA 1
ATOM 895 C C . GLY A 1 115 ? 13.885 10.785 25.343 1.00 43.81 115 GLY A C 1
ATOM 896 O O . GLY A 1 115 ? 14.403 11.883 25.167 1.00 43.81 115 GLY A O 1
ATOM 897 N N . THR A 1 116 ? 12.666 10.628 25.860 1.00 36.91 116 THR A N 1
ATOM 898 C CA . THR A 1 116 ? 12.267 11.384 27.063 1.00 36.91 116 THR A CA 1
ATOM 899 C C . THR A 1 116 ? 12.943 10.790 28.285 1.00 36.91 116 THR A C 1
ATOM 901 O O . THR A 1 116 ? 12.993 9.538 28.337 1.00 36.91 116 THR A O 1
#

Organism: Eumeta variegata (NCBI:txid151549)

Secondary structure (DSSP, 8-state):
-EEESSHHHHHHHHHHHHTT--GGG-EEEPPP-SS-TTS----TTS-HHHHHHHHHHHHHTT-EEE-S-EEEEEEEETTEEEEEEEE-SS-EEEEE-S--EEE-SS---GGGGS--

Sequence (116 aa):
MVYGDCIEAYSCLAALLQSGLPPRLLAFIEPFPSRDPLAMRVNCFNNETVDKRVQKSIEDLGITAYRRCTLVGWTISGSLISAVKLLSPKKELVLPCFALFYYGVNGMDLRTFKGT

Radius of gyration: 14.93 Å; chains: 1; bounding box: 29×32×44 Å

pLDDT: mean 84.39, std 15.71, range [36.91, 96.56]

Foldseek 3Di:
DQEEQAPVSLVVVVVCVVVPNQQQQAEYEYAAPPPDPPDDDCGNVSDVVVVVVSVVVSVVSNHHYHYHKAWPAFDDDPNFTQWTWIDHPVDIDIGGDGDYHYDDPPDPPVCVVDDD